Protein AF-A0A143YLC3-F1 (afdb_monomer_lite)

Radius of gyration: 23.32 Å; chains: 1; bounding box: 72×29×58 Å

Structure (mmCIF, N/CA/C/O backbone):
data_AF-A0A143YLC3-F1
#
_entry.id   AF-A0A143YLC3-F1
#
loop_
_atom_site.group_PDB
_atom_site.id
_atom_site.type_symbol
_atom_site.label_atom_id
_atom_site.label_alt_id
_atom_site.label_comp_id
_atom_site.label_asym_id
_atom_site.label_entity_id
_atom_site.label_seq_id
_atom_site.pdbx_PDB_ins_code
_atom_site.Cartn_x
_atom_site.Cartn_y
_atom_site.Cartn_z
_atom_site.occupancy
_atom_site.B_iso_or_equiv
_atom_site.auth_seq_id
_atom_site.auth_comp_id
_atom_site.auth_asym_id
_atom_site.auth_atom_id
_atom_site.pdbx_PDB_model_num
ATOM 1 N N . MET A 1 1 ? -49.597 -2.406 21.658 1.00 54.66 1 MET A N 1
ATOM 2 C CA . MET A 1 1 ? -48.312 -2.009 21.040 1.00 54.66 1 MET A CA 1
ATOM 3 C C . MET A 1 1 ? -48.567 -1.398 19.672 1.00 54.66 1 MET A C 1
ATOM 5 O O . MET A 1 1 ? -49.368 -1.941 18.920 1.00 54.66 1 MET A O 1
ATOM 9 N N . ASN A 1 2 ? -47.945 -0.256 19.371 1.00 58.03 2 ASN A N 1
ATOM 10 C CA . ASN A 1 2 ? -48.163 0.483 18.125 1.00 58.03 2 ASN A CA 1
ATOM 11 C C . ASN A 1 2 ? -47.332 -0.139 16.981 1.00 58.03 2 ASN A C 1
ATOM 13 O O . ASN A 1 2 ? -46.151 -0.421 17.187 1.00 58.03 2 ASN A O 1
ATOM 17 N N . ARG A 1 3 ? -47.916 -0.347 15.788 1.00 62.53 3 ARG A N 1
ATOM 18 C CA . ARG A 1 3 ? -47.261 -1.031 14.640 1.00 62.53 3 ARG A CA 1
ATOM 19 C C . ARG A 1 3 ? -45.940 -0.376 14.209 1.00 62.53 3 ARG A C 1
ATOM 21 O O . ARG A 1 3 ? -45.055 -1.059 13.708 1.00 62.53 3 ARG A O 1
ATOM 28 N N . THR A 1 4 ? -45.793 0.926 14.444 1.00 67.12 4 THR A N 1
ATOM 29 C CA . THR A 1 4 ? -44.573 1.693 14.157 1.00 67.12 4 THR A CA 1
ATOM 30 C C . THR A 1 4 ? -43.414 1.329 15.093 1.00 67.12 4 THR A C 1
ATOM 32 O O . THR A 1 4 ? -42.281 1.261 14.640 1.00 67.12 4 THR A O 1
ATOM 35 N N . SER A 1 5 ? -43.687 1.014 16.368 1.00 69.44 5 SER A N 1
ATOM 36 C CA . SER A 1 5 ? -42.657 0.643 17.359 1.00 69.44 5 SER A CA 1
ATOM 37 C C . SER A 1 5 ? -42.007 -0.695 17.015 1.00 69.44 5 SER A C 1
ATOM 39 O O . SER A 1 5 ? -40.788 -0.809 17.004 1.00 69.44 5 SER A O 1
ATOM 41 N N . ALA A 1 6 ? -42.826 -1.681 16.635 1.00 73.88 6 ALA A N 1
ATOM 42 C CA . ALA A 1 6 ? -42.351 -3.019 16.287 1.00 73.88 6 ALA A CA 1
ATOM 43 C C . ALA A 1 6 ? -41.505 -3.033 14.998 1.00 73.88 6 ALA A C 1
ATOM 45 O O . ALA A 1 6 ? -40.573 -3.821 14.877 1.00 73.88 6 ALA A O 1
ATOM 46 N N . LYS A 1 7 ? -41.803 -2.146 14.035 1.00 74.62 7 LYS A N 1
ATOM 47 C CA . LYS A 1 7 ? -41.036 -2.037 12.784 1.00 74.62 7 LYS A CA 1
ATOM 48 C C . LYS A 1 7 ? -39.660 -1.404 13.014 1.00 74.62 7 LYS A C 1
ATOM 50 O O . LYS A 1 7 ? -38.676 -1.884 12.464 1.00 74.62 7 LYS A O 1
ATOM 55 N N . THR A 1 8 ? -39.588 -0.373 13.856 1.00 73.81 8 THR A N 1
ATOM 56 C CA . THR A 1 8 ? -38.321 0.261 14.251 1.00 73.81 8 THR A CA 1
ATOM 57 C C . THR A 1 8 ? -37.459 -0.674 15.102 1.00 73.81 8 THR A C 1
ATOM 59 O O . THR A 1 8 ? -36.252 -0.737 14.902 1.00 73.81 8 THR A O 1
ATOM 62 N N . GLU A 1 9 ? -38.061 -1.442 16.012 1.00 72.94 9 GLU A N 1
ATOM 63 C CA . GLU A 1 9 ? -37.348 -2.448 16.812 1.00 72.94 9 GLU A CA 1
ATOM 64 C C . GLU A 1 9 ? -36.771 -3.579 15.951 1.00 72.94 9 GLU A C 1
ATOM 66 O O . GLU A 1 9 ? -35.614 -3.944 16.146 1.00 72.94 9 GLU A O 1
ATOM 71 N N . ASN A 1 10 ? -37.522 -4.084 14.963 1.00 74.19 10 ASN A N 1
ATOM 72 C CA . ASN A 1 10 ? -37.002 -5.079 14.020 1.00 74.19 10 ASN A CA 1
ATOM 73 C C . ASN A 1 10 ? -35.877 -4.520 13.145 1.00 74.19 10 ASN A C 1
ATOM 75 O O . ASN A 1 10 ? -34.860 -5.180 12.992 1.00 74.19 10 ASN A O 1
ATOM 79 N N . MET A 1 11 ? -36.016 -3.296 12.631 1.00 69.69 11 MET A N 1
ATOM 80 C CA . MET A 1 11 ? -34.976 -2.666 11.812 1.00 69.69 11 MET A CA 1
ATOM 81 C C . MET A 1 11 ? -33.692 -2.410 12.614 1.00 69.69 11 MET A C 1
ATOM 83 O O . MET A 1 11 ? -32.602 -2.682 12.133 1.00 69.69 11 MET A O 1
ATOM 87 N N . ASN A 1 12 ? -33.803 -1.954 13.866 1.00 64.88 12 ASN A N 1
ATOM 88 C CA . ASN A 1 12 ? -32.645 -1.793 14.750 1.00 64.88 12 ASN A CA 1
ATOM 89 C C . ASN A 1 12 ? -32.004 -3.136 15.121 1.00 64.88 12 ASN A C 1
ATOM 91 O O . ASN A 1 12 ? -30.799 -3.193 15.351 1.00 64.88 12 ASN A O 1
ATOM 95 N N . ARG A 1 13 ? -32.796 -4.211 15.193 1.00 63.53 13 ARG A N 1
ATOM 96 C CA . ARG A 1 13 ? -32.294 -5.568 15.417 1.00 63.53 13 ARG A CA 1
ATOM 97 C C . ARG A 1 13 ? -31.563 -6.108 14.187 1.00 63.53 13 ARG A C 1
ATOM 99 O O . ARG A 1 13 ? -30.462 -6.609 14.351 1.00 63.53 13 ARG A O 1
ATOM 106 N N . GLU A 1 14 ? -32.116 -5.928 12.989 1.00 63.12 14 GLU A N 1
ATOM 107 C CA . GLU A 1 14 ? -31.467 -6.282 11.717 1.00 63.12 14 GLU A CA 1
ATOM 108 C C . GLU A 1 14 ? -30.173 -5.482 11.503 1.00 63.12 14 GLU A C 1
ATOM 110 O O . GLU A 1 14 ? -29.144 -6.062 11.176 1.00 63.12 14 GLU A O 1
ATOM 115 N N . LEU A 1 15 ? -30.175 -4.173 11.786 1.00 60.25 15 LEU A N 1
ATOM 116 C CA . LEU A 1 15 ? -28.968 -3.336 11.740 1.00 60.25 15 LEU A CA 1
ATOM 117 C C . LEU A 1 15 ? -27.906 -3.811 12.741 1.00 60.25 15 LEU A C 1
ATOM 119 O O . LEU A 1 15 ? -26.730 -3.884 12.404 1.00 60.25 15 LEU A O 1
ATOM 123 N N . LYS A 1 16 ? -28.311 -4.183 13.961 1.00 59.06 16 LYS A N 1
ATOM 124 C CA . LYS A 1 16 ? -27.402 -4.714 14.986 1.00 59.06 16 LYS A CA 1
ATOM 125 C C . LYS A 1 16 ? -26.858 -6.105 14.639 1.00 59.06 16 LYS A C 1
ATOM 127 O O . LYS A 1 16 ? -25.769 -6.440 15.085 1.00 59.06 16 LYS A O 1
ATOM 132 N N . GLU A 1 17 ? -27.603 -6.895 13.868 1.00 61.47 17 GLU A N 1
ATOM 133 C CA . GLU A 1 17 ? -27.162 -8.186 13.323 1.00 61.47 17 GLU A CA 1
ATOM 134 C C . GLU A 1 17 ? -26.260 -8.018 12.078 1.00 61.47 17 GLU A C 1
ATOM 136 O O . GLU A 1 17 ? -25.514 -8.936 11.754 1.00 61.47 17 GLU A O 1
ATOM 141 N N . MET A 1 18 ? -26.260 -6.850 11.416 1.00 66.12 18 MET A N 1
ATOM 142 C CA . MET A 1 18 ? -25.375 -6.538 10.278 1.00 66.12 18 MET A CA 1
ATOM 143 C C . MET A 1 18 ? -24.030 -5.911 10.677 1.00 66.12 18 MET A C 1
ATOM 145 O O . MET A 1 18 ? -23.054 -6.040 9.940 1.00 66.12 18 MET A O 1
ATOM 149 N N . THR A 1 19 ? -23.947 -5.222 11.819 1.00 79.94 19 THR A N 1
ATOM 150 C CA . THR A 1 19 ? -22.709 -4.553 12.248 1.00 79.94 19 THR A CA 1
ATOM 151 C C . THR A 1 19 ? -21.845 -5.453 13.121 1.00 79.94 19 THR A C 1
ATOM 153 O O . THR A 1 19 ? -22.261 -5.842 14.212 1.00 79.94 19 THR A O 1
ATOM 156 N N . LEU A 1 20 ? -20.609 -5.703 12.688 1.00 93.12 20 LEU A N 1
ATOM 157 C CA . LEU A 1 20 ? -19.651 -6.498 13.453 1.00 93.12 20 LEU A CA 1
ATOM 158 C C . LEU A 1 20 ? -19.236 -5.796 14.755 1.00 93.12 20 LEU A C 1
ATOM 160 O O . LEU A 1 20 ? -18.965 -4.589 14.791 1.00 93.12 20 LEU A O 1
ATOM 164 N N . SER A 1 21 ? -19.144 -6.577 15.824 1.00 95.00 21 SER A N 1
ATOM 165 C CA . SER A 1 21 ? -18.672 -6.167 17.141 1.00 95.00 21 SER A CA 1
ATOM 166 C C . SER A 1 21 ? -17.162 -5.906 17.171 1.00 95.00 21 SER A C 1
ATOM 168 O O . SER A 1 21 ? -16.426 -6.184 16.222 1.00 95.00 21 SER A O 1
ATOM 170 N N . PHE A 1 22 ? -16.680 -5.375 18.299 1.00 96.75 22 PHE A N 1
ATOM 171 C CA . PHE A 1 22 ? -15.247 -5.208 18.541 1.00 96.75 22 PHE A CA 1
ATOM 172 C C . PHE A 1 22 ? -14.482 -6.530 18.397 1.00 96.75 22 PHE A C 1
ATOM 174 O O . PHE A 1 22 ? -13.488 -6.556 17.682 1.00 96.75 22 PHE A O 1
ATOM 181 N N . GLU A 1 23 ? -14.947 -7.611 19.034 1.00 97.56 23 GLU A N 1
ATOM 182 C CA . GLU A 1 23 ? -14.241 -8.900 19.018 1.00 97.56 23 GLU A CA 1
ATOM 183 C C . GLU A 1 23 ? -14.237 -9.534 17.625 1.00 97.56 23 GLU A C 1
ATOM 185 O O . GLU A 1 23 ? -13.226 -10.089 17.208 1.00 97.56 23 GLU A O 1
ATOM 190 N N . GLU A 1 24 ? -15.323 -9.389 16.862 1.00 97.69 24 GLU A N 1
ATOM 191 C CA . GLU A 1 24 ? -15.389 -9.894 15.486 1.00 97.69 24 GLU A CA 1
ATOM 192 C C . GLU A 1 24 ? -14.435 -9.134 14.560 1.00 97.69 24 GLU A C 1
ATOM 194 O O . GLU A 1 24 ? -13.675 -9.748 13.815 1.00 97.69 24 GLU A O 1
ATOM 199 N N . LYS A 1 25 ? -14.395 -7.796 14.641 1.00 98.19 25 LYS A N 1
ATOM 200 C CA . LYS A 1 25 ? -13.429 -7.007 13.856 1.00 98.19 25 LYS A CA 1
ATOM 201 C C . LYS A 1 25 ? -11.998 -7.265 14.298 1.00 98.19 25 LYS A C 1
ATOM 203 O O . LYS A 1 25 ? -11.114 -7.346 13.454 1.00 98.19 25 LYS A O 1
ATOM 208 N N . LYS A 1 26 ? -11.771 -7.425 15.604 1.00 98.44 26 LYS A N 1
ATOM 209 C CA . LYS A 1 26 ? -10.469 -7.805 16.147 1.00 98.44 26 LYS A CA 1
ATOM 210 C C . LYS A 1 26 ? -10.009 -9.140 15.562 1.00 98.44 26 LYS A C 1
ATOM 212 O O . LYS A 1 26 ? -8.883 -9.208 15.092 1.00 98.44 26 LYS A O 1
ATOM 217 N N . ALA A 1 27 ? -10.881 -10.149 15.528 1.00 98.50 27 ALA A N 1
ATOM 218 C CA . ALA A 1 27 ? -10.577 -11.445 14.929 1.00 98.50 27 ALA A CA 1
ATOM 219 C C . ALA A 1 27 ? -10.214 -11.312 13.441 1.00 98.50 27 ALA A C 1
ATOM 221 O O . ALA A 1 27 ? -9.176 -11.815 13.029 1.00 98.50 27 ALA A O 1
ATOM 222 N N . ILE A 1 28 ? -10.985 -10.539 12.663 1.00 98.62 28 ILE A N 1
ATOM 223 C CA . ILE A 1 28 ? -10.664 -10.271 11.249 1.00 98.62 28 ILE A CA 1
ATOM 224 C C . ILE A 1 28 ? -9.288 -9.614 11.101 1.00 98.62 28 ILE A C 1
ATOM 226 O O . ILE A 1 28 ? -8.555 -9.953 10.180 1.00 98.62 28 ILE A O 1
ATOM 230 N N . PHE A 1 29 ? -8.932 -8.658 11.962 1.00 98.62 29 PHE A N 1
ATOM 231 C CA . PHE A 1 29 ? -7.625 -7.998 11.899 1.00 98.62 29 PHE A CA 1
ATOM 232 C C . PHE A 1 29 ? -6.480 -8.912 12.339 1.00 98.62 29 PHE A C 1
ATOM 234 O O . PHE A 1 29 ? -5.396 -8.830 11.767 1.00 98.62 29 PHE A O 1
ATOM 241 N N . ASP A 1 30 ? -6.717 -9.772 13.328 1.00 98.50 30 ASP A N 1
ATOM 242 C CA . ASP A 1 30 ? -5.742 -10.742 13.828 1.00 98.50 30 ASP A CA 1
ATOM 243 C C . ASP A 1 30 ? -5.448 -11.860 12.805 1.00 98.50 30 ASP A C 1
ATOM 245 O O . ASP A 1 30 ? -4.362 -12.431 12.852 1.00 98.50 30 ASP A O 1
ATOM 249 N N . ASP A 1 31 ? -6.352 -12.131 11.852 1.00 98.44 31 ASP A N 1
ATOM 250 C CA . ASP A 1 31 ? -6.115 -13.075 10.743 1.00 98.44 31 ASP A CA 1
ATOM 251 C C . ASP A 1 31 ? -4.987 -12.628 9.791 1.00 98.44 31 ASP A C 1
ATOM 253 O O . ASP A 1 31 ? -4.460 -13.434 9.023 1.00 98.44 31 ASP A O 1
ATOM 257 N N . TYR A 1 32 ? -4.621 -11.342 9.797 1.00 98.38 32 TYR A N 1
ATOM 258 C CA . TYR A 1 32 ? -3.542 -10.811 8.966 1.00 98.38 32 TYR A CA 1
ATOM 259 C C . TYR A 1 32 ? -2.226 -10.864 9.741 1.00 98.38 32 TYR A C 1
ATOM 261 O O . TYR A 1 32 ? -1.857 -9.906 10.419 1.00 98.38 32 TYR A O 1
ATOM 269 N N . GLU A 1 33 ? -1.488 -11.967 9.604 1.00 98.00 33 GLU A N 1
ATOM 270 C CA . GLU A 1 33 ? -0.224 -12.210 10.323 1.00 98.00 33 GLU A CA 1
ATOM 271 C C . GLU A 1 33 ? 0.841 -11.119 10.095 1.00 98.00 33 GLU A C 1
ATOM 273 O O . GLU A 1 33 ? 1.699 -10.879 10.947 1.00 98.00 33 GLU A O 1
ATOM 278 N N . GLU A 1 34 ? 0.787 -10.417 8.959 1.00 97.75 34 GLU A N 1
ATOM 279 C CA . GLU A 1 34 ? 1.670 -9.284 8.655 1.00 97.75 34 GLU A CA 1
ATOM 280 C C . GLU A 1 34 ? 1.342 -7.992 9.424 1.00 97.75 34 GLU A C 1
ATOM 282 O O . GLU A 1 34 ? 2.112 -7.023 9.371 1.00 97.75 34 GLU A O 1
ATOM 287 N N . LEU A 1 35 ? 0.213 -7.953 10.137 1.00 98.69 35 LEU A N 1
ATOM 288 C CA . LEU A 1 35 ? -0.198 -6.833 10.969 1.00 98.69 35 LEU A CA 1
ATOM 289 C C . LEU A 1 35 ? 0.148 -7.077 12.438 1.00 98.69 35 LEU A C 1
ATOM 291 O O . LEU A 1 35 ? -0.138 -8.109 13.032 1.00 98.69 35 LEU A O 1
ATOM 295 N N . THR A 1 36 ? 0.729 -6.065 13.073 1.00 98.69 36 THR A N 1
ATOM 296 C CA . THR A 1 36 ? 1.032 -6.081 14.505 1.00 98.69 36 THR A CA 1
ATOM 297 C C . THR A 1 36 ? 0.001 -5.267 15.273 1.00 98.69 36 THR A C 1
ATOM 299 O O . THR A 1 36 ? -0.114 -4.057 15.057 1.00 98.69 36 THR A O 1
ATOM 302 N N . ALA A 1 37 ? -0.712 -5.908 16.200 1.00 98.50 37 ALA A N 1
ATOM 303 C CA . ALA A 1 37 ? -1.610 -5.233 17.128 1.00 98.50 37 ALA A CA 1
ATOM 304 C C . ALA A 1 37 ? -0.820 -4.402 18.157 1.00 98.50 37 ALA A C 1
ATOM 306 O O . ALA A 1 37 ? 0.058 -4.905 18.857 1.00 98.50 37 ALA A O 1
ATOM 307 N N . VAL A 1 38 ? -1.157 -3.120 18.272 1.00 98.56 38 VAL A N 1
ATOM 308 C CA . VAL A 1 38 ? -0.530 -2.152 19.176 1.00 98.56 38 VAL A CA 1
ATOM 309 C C . VAL A 1 38 ? -1.623 -1.493 20.021 1.00 98.56 38 VAL A C 1
ATOM 311 O O . VAL A 1 38 ? -2.377 -0.662 19.503 1.00 98.56 38 VAL A O 1
ATOM 314 N N . PRO A 1 39 ? -1.745 -1.839 21.316 1.00 98.19 39 PRO A N 1
ATOM 315 C CA . PRO A 1 39 ? -2.657 -1.157 22.225 1.00 98.19 39 PRO A CA 1
ATOM 316 C C . PRO A 1 39 ? -2.312 0.330 22.350 1.00 98.19 39 PRO A C 1
ATOM 318 O O . PRO A 1 39 ? -1.145 0.712 22.443 1.00 98.19 39 PRO A O 1
ATOM 321 N N . VAL A 1 40 ? -3.334 1.179 22.387 1.00 96.88 40 VAL A N 1
ATOM 322 C CA . VAL A 1 40 ? -3.207 2.631 22.567 1.00 96.88 40 VAL A CA 1
ATOM 323 C C . VAL A 1 40 ? -4.222 3.134 23.599 1.00 96.88 40 VAL A C 1
ATOM 325 O O . VAL A 1 40 ? -5.002 2.370 24.169 1.00 96.88 40 VAL A O 1
ATOM 328 N N . SER A 1 41 ? -4.219 4.441 23.869 1.00 95.94 41 SER A N 1
ATOM 329 C CA . SER A 1 41 ? -5.119 5.048 24.856 1.00 95.94 41 SER A CA 1
ATOM 330 C C . SER A 1 41 ? -6.602 4.754 24.587 1.00 95.94 41 SER A C 1
ATOM 332 O O . SER A 1 41 ? -7.029 4.624 23.436 1.00 95.94 41 SER A O 1
ATOM 334 N N . MET A 1 42 ? -7.401 4.748 25.660 1.00 93.75 42 MET A N 1
ATOM 335 C CA . MET A 1 42 ? -8.853 4.500 25.644 1.00 93.75 42 MET A CA 1
ATOM 336 C C . MET A 1 42 ? -9.250 3.074 25.229 1.00 93.75 42 MET A C 1
ATOM 338 O O . MET A 1 42 ? -10.248 2.896 24.538 1.00 93.75 42 MET A O 1
ATOM 342 N N . ASN A 1 43 ? -8.474 2.064 25.645 1.00 94.75 43 ASN A N 1
ATOM 343 C CA . ASN A 1 43 ? -8.718 0.645 25.339 1.00 94.75 43 ASN A CA 1
ATOM 344 C C . ASN A 1 43 ? -8.884 0.377 23.837 1.00 94.75 43 ASN A C 1
ATOM 346 O O . ASN A 1 43 ? -9.724 -0.416 23.420 1.00 94.75 43 ASN A O 1
ATOM 350 N N . ARG A 1 44 ? -8.102 1.088 23.024 1.00 98.25 44 ARG A N 1
ATOM 351 C CA . ARG A 1 44 ? -8.102 0.942 21.572 1.00 98.25 44 ARG A CA 1
ATOM 352 C C . ARG A 1 44 ? -6.902 0.141 21.109 1.00 98.25 44 ARG A C 1
ATOM 354 O O . ARG A 1 44 ? -5.888 0.079 21.801 1.00 98.25 44 ARG A O 1
ATOM 361 N N . ILE A 1 45 ? -6.999 -0.384 19.895 1.00 98.75 45 ILE A N 1
ATOM 362 C CA . ILE A 1 45 ? -5.915 -1.106 19.230 1.00 98.75 45 ILE A CA 1
ATOM 363 C C . ILE A 1 45 ? -5.675 -0.478 17.853 1.00 98.75 45 ILE A C 1
ATOM 365 O O . ILE A 1 45 ? -6.620 -0.180 17.121 1.00 98.75 45 ILE A O 1
ATOM 369 N N . ASN A 1 46 ? -4.411 -0.250 17.509 1.00 98.75 46 ASN A N 1
ATOM 370 C CA . ASN A 1 46 ? -3.981 -0.011 16.134 1.00 98.75 46 ASN A CA 1
ATOM 371 C C . ASN A 1 46 ? -3.379 -1.299 15.562 1.00 98.75 46 ASN A C 1
ATOM 373 O O . ASN A 1 46 ? -2.777 -2.065 16.305 1.00 98.75 46 ASN A O 1
ATOM 377 N N . TYR A 1 47 ? -3.463 -1.496 14.250 1.00 98.88 47 TYR A N 1
ATOM 378 C CA . TYR A 1 47 ? -2.771 -2.573 13.545 1.00 98.88 47 TYR A CA 1
ATOM 379 C C . TYR A 1 47 ? -1.756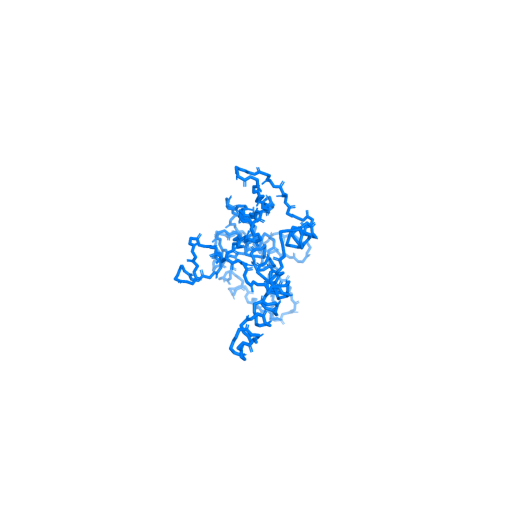 -1.980 12.578 1.00 98.88 47 TYR A C 1
ATOM 381 O O . TYR A 1 47 ? -2.095 -1.154 11.724 1.00 98.88 47 TYR A O 1
ATOM 389 N N . HIS A 1 48 ? -0.496 -2.356 12.766 1.00 98.88 48 HIS A N 1
ATOM 390 C CA . HIS A 1 48 ? 0.639 -1.803 12.043 1.00 98.88 48 HIS A CA 1
ATOM 391 C C . HIS A 1 48 ? 1.168 -2.814 11.025 1.00 98.88 48 HIS A C 1
ATOM 393 O O . HIS A 1 48 ? 1.530 -3.924 11.399 1.00 98.88 48 HIS A O 1
ATOM 399 N N . PHE A 1 49 ? 1.297 -2.406 9.766 1.00 98.75 49 PHE A N 1
ATOM 400 C CA . PHE A 1 49 ? 2.069 -3.120 8.756 1.00 98.75 49 PHE A CA 1
ATOM 401 C C . PHE A 1 49 ? 3.522 -2.638 8.809 1.00 98.75 49 PHE A C 1
ATOM 403 O O . PHE A 1 49 ? 3.886 -1.601 8.250 1.00 98.75 49 PHE A O 1
ATOM 410 N N . ASN A 1 50 ? 4.365 -3.366 9.541 1.00 98.12 50 ASN A N 1
ATOM 411 C CA . ASN A 1 50 ? 5.747 -2.946 9.796 1.00 98.12 50 ASN A CA 1
ATOM 412 C C . ASN A 1 50 ? 6.655 -3.034 8.563 1.00 98.12 50 ASN A C 1
ATOM 414 O O . ASN A 1 50 ? 7.665 -2.331 8.523 1.00 98.12 50 ASN A O 1
ATOM 418 N N . ALA A 1 51 ? 6.266 -3.839 7.571 1.00 97.19 51 ALA A N 1
ATOM 419 C CA . ALA A 1 51 ? 6.944 -3.988 6.286 1.00 97.19 51 ALA A CA 1
ATOM 420 C C . ALA A 1 51 ? 6.508 -2.943 5.237 1.00 97.19 51 ALA A C 1
ATOM 422 O O . ALA A 1 51 ? 6.733 -3.139 4.045 1.00 97.19 51 ALA A O 1
ATOM 423 N N . SER A 1 52 ? 5.869 -1.846 5.662 1.00 97.94 52 SER A N 1
ATOM 424 C CA . SER A 1 52 ? 5.555 -0.725 4.774 1.00 97.94 52 SER A CA 1
ATOM 425 C C . SER A 1 52 ? 6.815 -0.199 4.083 1.00 97.94 52 SER A C 1
ATOM 427 O O . SER A 1 52 ? 7.841 0.018 4.730 1.00 97.94 52 SER A O 1
ATOM 429 N N . ALA A 1 53 ? 6.716 0.032 2.776 1.00 96.88 53 ALA A N 1
ATOM 430 C CA . ALA A 1 53 ? 7.764 0.617 1.945 1.00 96.88 53 ALA A CA 1
ATOM 431 C C . ALA A 1 53 ? 7.822 2.155 2.060 1.00 96.88 53 ALA A C 1
ATOM 433 O O . ALA A 1 53 ? 8.660 2.805 1.437 1.00 96.88 53 ALA A O 1
ATOM 434 N N . VAL A 1 54 ? 6.938 2.742 2.871 1.00 95.44 54 VAL A N 1
ATOM 435 C CA . VAL A 1 54 ? 6.897 4.167 3.211 1.00 95.44 54 VAL A CA 1
ATOM 436 C C . VAL A 1 54 ? 6.888 4.355 4.731 1.00 95.44 54 VAL A C 1
ATOM 438 O O . VAL A 1 54 ? 6.691 3.413 5.497 1.00 95.44 54 VAL A O 1
ATOM 441 N N . GLU A 1 55 ? 7.081 5.593 5.197 1.00 96.38 55 GLU A N 1
ATOM 442 C CA . GLU A 1 55 ? 7.101 5.909 6.636 1.00 96.38 55 GLU A CA 1
ATOM 443 C C . GLU A 1 55 ? 5.799 5.500 7.351 1.00 96.38 55 GLU A C 1
ATOM 445 O O . GLU A 1 55 ? 5.810 5.069 8.507 1.00 96.38 55 GLU A O 1
ATOM 450 N N . HIS A 1 56 ? 4.664 5.609 6.657 1.00 97.69 56 HIS A N 1
ATOM 451 C CA . HIS A 1 56 ? 3.356 5.279 7.211 1.00 97.69 56 HIS A CA 1
ATOM 452 C C . HIS A 1 56 ? 3.192 3.769 7.408 1.00 97.69 56 HIS A C 1
ATOM 454 O O . HIS A 1 56 ? 3.285 3.006 6.453 1.00 97.69 56 HIS A O 1
ATOM 460 N N . LYS A 1 57 ? 2.868 3.338 8.633 1.00 98.38 57 LYS A N 1
ATOM 461 C CA . LYS A 1 57 ? 2.715 1.909 8.986 1.00 98.38 57 LYS A CA 1
ATOM 462 C C . LYS A 1 57 ? 1.326 1.520 9.481 1.00 98.38 57 LYS A C 1
ATOM 464 O O . LYS A 1 57 ? 1.037 0.339 9.608 1.00 98.38 57 LYS A O 1
ATOM 469 N N . ILE A 1 58 ? 0.463 2.477 9.814 1.00 98.62 58 ILE A N 1
ATOM 470 C CA . ILE A 1 58 ? -0.807 2.184 10.493 1.00 98.62 58 ILE A CA 1
ATOM 471 C C . ILE A 1 58 ? -1.868 1.815 9.451 1.00 98.62 58 ILE A C 1
ATOM 473 O O . ILE A 1 58 ? -2.351 2.690 8.734 1.00 98.62 58 ILE A O 1
ATOM 477 N N . VAL A 1 59 ? -2.238 0.534 9.383 1.00 98.75 59 VAL A N 1
ATOM 478 C CA . VAL A 1 59 ? -3.293 0.023 8.489 1.00 98.75 59 VAL A CA 1
ATOM 479 C C . VAL A 1 59 ? -4.661 0.179 9.131 1.00 98.75 59 VAL A C 1
ATOM 481 O O . VAL A 1 59 ? -5.568 0.720 8.507 1.00 98.75 59 VAL A O 1
ATOM 484 N N . VAL A 1 60 ? -4.801 -0.236 10.390 1.00 98.81 60 VAL A N 1
ATOM 485 C CA . VAL A 1 60 ? -6.023 -0.011 11.167 1.00 98.81 60 VAL A CA 1
ATOM 486 C C . VAL A 1 60 ? -5.701 0.921 12.311 1.00 98.81 60 VAL A C 1
ATOM 488 O O . VAL A 1 60 ? -4.768 0.701 13.082 1.00 98.81 60 VAL A O 1
ATOM 491 N N . ARG A 1 61 ? -6.497 1.969 12.444 1.00 98.00 61 ARG A N 1
ATOM 492 C CA . ARG A 1 61 ? -6.389 2.947 13.507 1.00 98.00 61 ARG A CA 1
ATOM 493 C C . ARG A 1 61 ? -7.613 2.853 14.403 1.00 98.00 61 ARG A C 1
ATOM 495 O O . ARG A 1 61 ? -8.744 2.873 13.927 1.00 98.00 61 ARG A O 1
ATO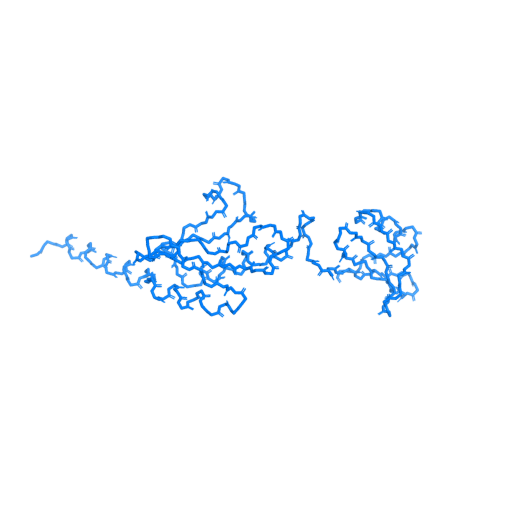M 502 N N . PHE A 1 62 ? -7.371 2.850 15.709 1.00 98.12 62 PHE A N 1
ATOM 503 C CA . PHE A 1 62 ? -8.397 3.034 16.727 1.00 98.12 62 PHE A CA 1
ATOM 504 C C . PHE A 1 62 ? -9.555 2.035 16.638 1.00 98.12 62 PHE A C 1
ATOM 506 O O . PHE A 1 62 ? -10.703 2.464 16.729 1.00 98.12 62 PHE A O 1
ATOM 513 N N . LEU A 1 63 ? -9.274 0.730 16.530 1.00 98.56 63 LEU A N 1
ATOM 514 C CA . LEU A 1 63 ? -10.298 -0.263 16.851 1.00 98.56 63 LEU A CA 1
ATOM 515 C C . LEU A 1 63 ? -10.744 -0.008 18.294 1.00 98.56 63 LEU A C 1
ATOM 517 O O . LEU A 1 63 ? -9.972 -0.190 19.236 1.00 98.56 63 LEU A O 1
ATOM 521 N N . HIS A 1 64 ? -11.955 0.515 18.440 1.00 97.88 64 HIS A N 1
ATOM 522 C CA . HIS A 1 64 ? -12.508 1.040 19.676 1.00 97.88 64 HIS A CA 1
ATOM 523 C C . HIS A 1 64 ? -13.555 0.078 20.235 1.00 97.88 64 HIS A C 1
ATOM 525 O O . HIS A 1 64 ? -14.266 -0.552 19.453 1.00 97.88 64 HIS A O 1
ATOM 531 N N . PRO A 1 65 ? -13.739 -0.001 21.568 1.00 96.50 65 PRO A N 1
ATOM 532 C CA . PRO A 1 65 ? -14.722 -0.900 22.184 1.00 96.50 65 PRO A CA 1
ATOM 533 C C . PRO A 1 65 ? -16.176 -0.747 21.700 1.00 96.50 65 PRO A C 1
ATOM 535 O O . PRO A 1 65 ? -17.000 -1.615 21.955 1.00 96.50 65 PRO A O 1
ATOM 538 N N . ASN A 1 66 ? -16.508 0.339 20.991 1.00 93.75 66 ASN A N 1
ATOM 539 C CA . ASN A 1 66 ? -17.819 0.527 20.350 1.00 93.75 66 ASN A CA 1
ATOM 540 C C . ASN A 1 66 ? -17.948 -0.196 18.994 1.00 93.75 66 ASN A C 1
ATOM 542 O O . ASN A 1 66 ? -18.964 -0.033 18.328 1.00 93.75 66 ASN A O 1
ATOM 546 N N . GLY A 1 67 ? -16.917 -0.924 18.564 1.00 93.75 67 GLY A N 1
ATOM 547 C CA . GLY A 1 67 ? -16.868 -1.624 17.287 1.00 93.75 67 GLY A CA 1
ATOM 548 C C . GLY A 1 67 ? -16.419 -0.765 16.105 1.00 93.75 67 GLY A C 1
ATOM 549 O O . GLY A 1 67 ? -16.282 -1.306 15.015 1.00 93.75 67 GLY A O 1
ATOM 550 N N . ASN A 1 68 ? -16.160 0.540 16.248 1.00 97.56 68 ASN A N 1
ATOM 551 C CA . ASN A 1 68 ? -15.582 1.298 15.135 1.00 97.56 68 ASN A CA 1
ATOM 552 C C . ASN A 1 68 ? -14.073 1.052 15.017 1.00 97.56 68 ASN A C 1
ATOM 554 O O . ASN A 1 68 ? -13.383 0.889 16.020 1.00 97.56 68 ASN A O 1
ATOM 558 N N . ALA A 1 69 ? -13.566 1.111 13.793 1.00 98.38 69 ALA A N 1
ATOM 559 C CA . ALA A 1 69 ? -12.156 1.233 13.470 1.00 98.38 69 ALA A CA 1
ATOM 560 C C . ALA A 1 69 ? -12.015 2.104 12.214 1.00 98.38 69 ALA A C 1
ATOM 562 O O . ALA A 1 69 ? -12.982 2.336 11.489 1.00 98.38 69 ALA A O 1
ATOM 563 N N . PHE A 1 70 ? -10.807 2.581 11.945 1.00 98.62 70 PHE A N 1
ATOM 564 C CA . PHE A 1 70 ? -10.503 3.374 10.762 1.00 98.62 70 PHE A CA 1
ATOM 565 C C . PHE A 1 70 ? -9.450 2.647 9.938 1.00 98.62 70 PHE A C 1
ATOM 567 O O . PHE A 1 70 ? -8.333 2.456 10.417 1.00 98.62 70 PHE A O 1
ATOM 574 N N . ILE A 1 71 ? -9.786 2.240 8.717 1.00 98.81 71 ILE A N 1
ATOM 575 C CA . ILE A 1 71 ? -8.854 1.532 7.833 1.00 98.81 71 ILE A CA 1
ATOM 576 C C . ILE A 1 71 ? -8.212 2.530 6.879 1.00 98.81 71 ILE A C 1
ATOM 578 O O . ILE A 1 71 ? -8.881 3.416 6.345 1.00 98.81 71 ILE A O 1
ATOM 582 N N . TYR A 1 72 ? -6.898 2.422 6.721 1.00 98.75 72 TYR A N 1
ATOM 583 C CA . TYR A 1 72 ? -6.117 3.301 5.872 1.00 98.75 72 TYR A CA 1
ATOM 584 C C . TYR A 1 72 ? -6.544 3.164 4.408 1.00 98.75 72 TYR A C 1
ATOM 586 O O . TYR A 1 72 ? -6.626 2.074 3.853 1.00 98.75 72 TYR A O 1
ATOM 594 N N . ALA A 1 73 ? -6.799 4.301 3.782 1.00 98.00 73 ALA A N 1
ATOM 595 C CA . ALA A 1 73 ? -7.290 4.434 2.422 1.00 98.00 73 ALA A CA 1
ATOM 596 C C . ALA A 1 73 ? -6.511 5.518 1.661 1.00 98.00 73 ALA A C 1
ATOM 598 O O . ALA A 1 73 ? -7.062 6.219 0.821 1.00 98.00 73 ALA A O 1
ATOM 599 N N . GLY A 1 74 ? -5.212 5.672 1.944 1.00 95.12 74 GLY A N 1
ATOM 600 C CA . GLY A 1 74 ? -4.358 6.668 1.280 1.00 95.12 74 GLY A CA 1
ATOM 601 C C . GLY A 1 74 ? -4.175 6.471 -0.231 1.00 95.12 74 GLY A C 1
ATOM 602 O O . GLY A 1 74 ? -3.602 7.336 -0.885 1.00 95.12 74 GLY A O 1
ATOM 603 N N . TYR A 1 75 ? -4.672 5.359 -0.779 1.00 95.06 75 TYR A N 1
ATOM 604 C CA . TYR A 1 75 ? -4.771 5.103 -2.217 1.00 95.06 75 TYR A CA 1
ATOM 605 C C . TYR A 1 75 ? -5.980 5.784 -2.882 1.00 95.06 75 TYR A C 1
ATOM 607 O O . TYR A 1 75 ? -6.100 5.727 -4.105 1.00 95.06 75 TYR A O 1
ATOM 615 N N . LEU A 1 76 ? -6.881 6.389 -2.104 1.00 96.06 76 LEU A N 1
ATOM 616 C CA . LEU A 1 76 ? -8.037 7.136 -2.599 1.00 96.06 76 LEU A CA 1
ATOM 617 C C . LEU A 1 76 ? -7.777 8.651 -2.593 1.00 96.06 76 LEU A C 1
ATOM 619 O O . LEU A 1 76 ? -6.905 9.130 -1.856 1.00 96.06 76 LEU A O 1
ATOM 623 N N . PRO A 1 77 ? -8.553 9.427 -3.373 1.00 95.00 77 PRO A N 1
ATOM 624 C CA . PRO A 1 77 ? -8.563 10.883 -3.284 1.00 95.00 77 PRO A CA 1
ATOM 625 C C . PRO A 1 77 ? -8.815 11.383 -1.855 1.00 95.00 77 PRO A C 1
ATOM 627 O O . PRO A 1 77 ? -9.518 10.760 -1.053 1.00 95.00 77 PRO A O 1
ATOM 630 N N . LYS A 1 78 ? -8.245 12.545 -1.518 1.00 93.50 78 LYS A N 1
ATOM 631 C CA . LYS A 1 78 ? -8.344 13.110 -0.161 1.00 93.50 78 LYS A CA 1
ATOM 632 C C . LYS A 1 78 ? -9.780 13.470 0.212 1.00 93.50 78 LYS A C 1
ATOM 634 O O . LYS A 1 78 ? -10.108 13.476 1.389 1.00 93.50 78 LYS A O 1
ATOM 639 N N . GLU A 1 79 ? -10.614 13.758 -0.776 1.00 95.19 79 GLU A N 1
ATOM 640 C CA . GLU A 1 79 ? -12.017 14.135 -0.632 1.00 95.19 79 GLU A CA 1
ATOM 641 C C . GLU A 1 79 ? -12.904 12.936 -0.260 1.00 95.19 79 GLU A C 1
ATOM 643 O O . GLU A 1 79 ? -13.977 13.122 0.308 1.00 95.19 79 GLU A O 1
ATOM 648 N N . GLU A 1 80 ? -12.445 11.711 -0.538 1.00 92.44 80 GLU A N 1
ATOM 649 C CA . GLU A 1 80 ? -13.153 10.458 -0.238 1.00 92.44 80 GLU A CA 1
ATOM 650 C C . GLU A 1 80 ? -12.779 9.874 1.132 1.00 92.44 80 GLU A C 1
ATOM 652 O O . GLU A 1 80 ? -13.324 8.854 1.552 1.00 92.44 80 GLU A O 1
ATOM 657 N N . THR A 1 81 ? -11.836 10.498 1.845 1.00 96.31 81 THR A N 1
ATOM 658 C CA . THR A 1 81 ? -11.291 9.953 3.092 1.00 96.31 81 THR A CA 1
ATOM 659 C C . THR A 1 81 ? -11.212 10.999 4.191 1.00 96.31 81 THR A C 1
ATOM 661 O O . THR A 1 81 ? -10.975 12.182 3.958 1.00 96.31 81 THR A O 1
ATOM 664 N N . GLU A 1 82 ? -11.312 10.557 5.442 1.00 94.69 82 GLU A N 1
ATOM 665 C CA . GLU A 1 82 ? -10.984 11.411 6.576 1.00 94.69 82 GLU A CA 1
ATOM 666 C C . GLU A 1 82 ? -9.508 11.219 6.932 1.00 94.69 82 GLU A C 1
ATOM 668 O O . GLU A 1 82 ? -9.118 10.256 7.594 1.00 94.69 82 GLU A O 1
ATOM 673 N N . LYS A 1 83 ? -8.657 12.144 6.469 1.00 94.62 83 LYS A N 1
ATOM 674 C CA . LYS A 1 83 ? -7.195 12.103 6.687 1.00 94.62 83 LYS A CA 1
ATOM 675 C C . LYS A 1 83 ? -6.559 10.797 6.187 1.00 94.62 83 LYS A C 1
ATOM 677 O O . LYS A 1 83 ? -5.640 10.280 6.822 1.00 94.62 83 LYS A O 1
ATOM 682 N N . GLY A 1 84 ? -7.047 10.271 5.063 1.00 96.88 84 GLY A N 1
ATOM 683 C CA . GLY A 1 84 ? -6.565 9.016 4.490 1.00 96.88 84 GLY A CA 1
ATOM 684 C C . GLY A 1 84 ? -7.115 7.769 5.176 1.00 96.88 84 GLY A C 1
ATOM 685 O O . GLY A 1 84 ? -6.493 6.721 5.059 1.00 96.88 84 GLY A O 1
ATOM 686 N N . TYR A 1 85 ? -8.230 7.856 5.905 1.00 98.44 85 TYR A N 1
ATOM 687 C CA . TYR A 1 85 ? -8.888 6.701 6.514 1.00 98.44 85 TYR A CA 1
ATOM 688 C C . TYR A 1 85 ? -10.391 6.662 6.224 1.00 98.44 85 TYR A C 1
ATOM 690 O O . TYR A 1 85 ? -11.027 7.700 6.036 1.00 98.44 85 TYR A O 1
ATOM 698 N N . ILE A 1 86 ? -10.952 5.453 6.258 1.00 98.06 86 ILE A N 1
ATOM 699 C CA . ILE A 1 86 ? -12.388 5.173 6.164 1.00 98.06 86 ILE A CA 1
ATOM 700 C C . ILE A 1 86 ? -12.856 4.519 7.466 1.00 98.06 86 ILE A C 1
ATOM 702 O O . ILE A 1 86 ? -12.234 3.574 7.953 1.00 98.06 86 ILE A O 1
ATOM 706 N N . SER A 1 87 ? -13.951 5.029 8.031 1.00 97.81 87 SER A N 1
ATOM 707 C CA . SER A 1 87 ? -14.637 4.421 9.177 1.00 97.81 87 SER A CA 1
ATOM 708 C C . SER A 1 87 ? -15.317 3.122 8.753 1.00 97.81 87 SER A C 1
ATOM 710 O O . SER A 1 87 ? -16.072 3.123 7.785 1.00 97.81 87 SER A O 1
ATOM 712 N N . VAL A 1 88 ? -15.112 2.044 9.510 1.00 97.19 88 VAL A N 1
ATOM 713 C CA . VAL A 1 88 ? -15.740 0.737 9.248 1.00 97.19 88 VAL A CA 1
ATOM 714 C C . VAL A 1 88 ? -16.817 0.368 10.261 1.00 97.19 88 VAL A C 1
ATOM 716 O O . VAL A 1 88 ? -17.111 -0.809 10.438 1.00 97.19 88 VAL A O 1
ATOM 719 N N . LEU A 1 89 ? -17.398 1.344 10.970 1.00 95.75 89 LEU A N 1
ATOM 720 C CA . LEU A 1 89 ? -18.446 1.117 11.977 1.00 95.75 89 LEU A CA 1
ATOM 721 C C . LEU A 1 89 ? -19.569 0.211 11.450 1.00 95.75 89 LEU A C 1
ATOM 723 O O . LEU A 1 89 ? -19.888 -0.784 12.098 1.00 95.75 89 LEU A O 1
ATOM 727 N N . GLU A 1 90 ? -20.088 0.532 10.266 1.00 94.31 90 GLU A N 1
ATOM 728 C CA . GLU A 1 90 ? -21.232 -0.135 9.629 1.00 94.31 90 GLU A CA 1
ATOM 729 C C . GLU A 1 90 ? -20.822 -1.109 8.509 1.00 94.31 90 GLU A C 1
ATOM 731 O O . GLU A 1 90 ? -21.658 -1.537 7.720 1.00 94.31 90 GLU A O 1
ATOM 736 N N . SER A 1 91 ? -19.534 -1.445 8.403 1.00 94.19 91 SER A N 1
ATOM 737 C CA . SER A 1 91 ? -19.033 -2.352 7.368 1.00 94.19 91 SER A CA 1
ATOM 738 C C . SER A 1 91 ? -19.173 -3.818 7.773 1.00 94.19 91 SER A C 1
ATOM 740 O O . SER A 1 91 ? -18.925 -4.180 8.927 1.00 94.19 91 SER A O 1
ATOM 742 N N . ASP A 1 92 ? -19.498 -4.654 6.789 1.00 94.38 92 ASP A N 1
ATOM 743 C CA . ASP A 1 92 ? -19.434 -6.109 6.898 1.00 94.38 92 ASP A CA 1
ATOM 744 C C . ASP A 1 92 ? -17.989 -6.637 6.784 1.00 94.38 92 ASP A C 1
ATOM 746 O O . ASP A 1 92 ? -17.039 -5.898 6.501 1.00 94.38 92 ASP A O 1
ATOM 750 N N . GLU A 1 93 ? -17.814 -7.939 7.017 1.00 95.88 93 GLU A N 1
ATOM 751 C CA . GLU A 1 93 ? -16.502 -8.594 6.973 1.00 95.88 93 GLU A CA 1
ATOM 752 C C . GLU A 1 93 ? -15.836 -8.470 5.598 1.00 95.88 93 GLU A C 1
ATOM 754 O O . GLU A 1 93 ? -14.647 -8.159 5.515 1.00 95.88 93 GLU A O 1
ATOM 759 N N . GLY A 1 94 ? -16.594 -8.680 4.517 1.00 96.19 94 GLY A N 1
ATOM 760 C CA . GLY A 1 94 ? -16.068 -8.628 3.152 1.00 96.19 94 GLY A CA 1
ATOM 761 C C . GLY A 1 94 ? -15.504 -7.251 2.806 1.00 96.19 94 GLY A C 1
ATOM 762 O O . GLY A 1 94 ? -14.393 -7.143 2.285 1.00 96.19 94 GLY A O 1
ATOM 763 N N . THR A 1 95 ? -16.225 -6.191 3.171 1.00 97.31 95 THR A N 1
ATOM 764 C CA . THR A 1 95 ? -15.786 -4.803 2.997 1.00 97.31 95 THR A CA 1
ATOM 765 C C . THR A 1 95 ? -14.540 -4.514 3.824 1.00 97.31 95 THR A C 1
ATOM 767 O O . THR A 1 95 ? -13.596 -3.904 3.323 1.00 97.31 95 THR A O 1
ATOM 770 N N . ILE A 1 96 ? -14.498 -4.971 5.079 1.00 98.25 96 ILE A N 1
ATOM 771 C CA . ILE A 1 96 ? -13.327 -4.797 5.943 1.00 98.25 96 ILE A CA 1
ATOM 772 C C . ILE A 1 96 ? -12.097 -5.467 5.329 1.00 98.25 96 ILE A C 1
ATOM 774 O O . ILE A 1 96 ? -11.062 -4.815 5.193 1.00 98.25 96 ILE A O 1
ATOM 778 N N . ARG A 1 97 ? -12.205 -6.734 4.914 1.00 98.56 97 ARG A N 1
ATOM 779 C CA . ARG A 1 97 ? -11.092 -7.471 4.299 1.00 98.56 97 ARG A CA 1
ATOM 780 C C . ARG A 1 97 ? -10.622 -6.807 3.008 1.00 98.56 97 ARG A C 1
ATOM 782 O O . ARG A 1 97 ? -9.429 -6.568 2.851 1.00 98.56 97 ARG A O 1
ATOM 789 N N . PHE A 1 98 ? -11.551 -6.385 2.151 1.00 98.31 98 PHE A N 1
ATOM 790 C CA . PHE A 1 98 ? -11.224 -5.628 0.944 1.00 98.31 98 PHE A CA 1
ATOM 791 C C . PHE A 1 98 ? -10.413 -4.359 1.251 1.00 98.31 98 PHE A C 1
ATOM 793 O O . PHE A 1 98 ? -9.389 -4.100 0.614 1.00 98.31 98 PHE A O 1
ATOM 800 N N . LEU A 1 99 ? -10.833 -3.569 2.243 1.00 98.56 99 LEU A N 1
ATOM 801 C CA . LEU A 1 99 ? -10.119 -2.351 2.628 1.00 98.56 99 LEU A CA 1
ATOM 802 C C . LEU A 1 99 ? -8.720 -2.656 3.186 1.00 98.56 99 LEU A C 1
ATOM 804 O O . LEU A 1 99 ? -7.778 -1.936 2.852 1.00 98.56 99 LEU A O 1
ATOM 808 N N . LEU A 1 100 ? -8.567 -3.718 3.987 1.00 98.69 100 LEU A N 1
ATOM 809 C CA . LEU A 1 100 ? -7.270 -4.164 4.517 1.00 98.69 100 LEU A CA 1
ATOM 810 C C . LEU A 1 100 ? -6.313 -4.563 3.394 1.00 98.69 100 LEU A C 1
ATOM 812 O O . LEU A 1 100 ? -5.184 -4.075 3.350 1.00 98.69 100 LEU A O 1
ATOM 816 N N . GLU A 1 101 ? -6.770 -5.389 2.454 1.00 98.56 101 GLU A N 1
ATOM 817 C CA . GLU A 1 101 ? -5.971 -5.829 1.309 1.00 98.56 101 GLU A CA 1
ATOM 818 C C . GLU A 1 101 ? -5.495 -4.642 0.470 1.00 98.56 101 GLU A C 1
ATOM 820 O O . GLU A 1 101 ? -4.317 -4.559 0.114 1.00 98.56 101 GLU A O 1
ATOM 825 N N . LYS A 1 102 ? -6.381 -3.678 0.190 1.00 98.62 102 LYS A N 1
ATOM 826 C CA . LYS A 1 102 ? -6.016 -2.460 -0.546 1.00 98.62 102 LYS A CA 1
ATOM 827 C C . LYS A 1 102 ? -5.020 -1.599 0.224 1.00 98.62 102 LYS A C 1
ATOM 829 O O . LYS A 1 102 ? -4.062 -1.112 -0.377 1.00 98.62 102 LYS A O 1
ATOM 834 N N . ALA A 1 103 ? -5.211 -1.436 1.532 1.00 98.56 103 ALA A N 1
ATOM 835 C CA . ALA A 1 103 ? -4.302 -0.683 2.386 1.00 98.56 103 ALA A CA 1
ATOM 836 C C . ALA A 1 103 ? -2.898 -1.303 2.394 1.00 98.56 103 ALA A C 1
ATOM 838 O O . ALA A 1 103 ? -1.916 -0.611 2.128 1.00 98.56 103 ALA A O 1
ATOM 839 N N . ILE A 1 104 ? -2.804 -2.611 2.641 1.00 98.56 104 ILE A N 1
ATOM 840 C CA . ILE A 1 104 ? -1.539 -3.352 2.685 1.00 98.56 104 ILE A CA 1
ATOM 841 C C . ILE A 1 104 ? -0.857 -3.330 1.314 1.00 98.56 104 ILE A C 1
ATOM 843 O O . ILE A 1 104 ? 0.331 -3.025 1.224 1.00 98.56 104 ILE A O 1
ATOM 847 N N . ALA A 1 105 ? -1.594 -3.600 0.232 1.00 98.06 105 ALA A N 1
ATOM 848 C CA . ALA A 1 105 ? -1.048 -3.567 -1.124 1.00 98.06 105 ALA A CA 1
ATOM 849 C C . ALA A 1 105 ? -0.510 -2.180 -1.500 1.00 98.06 105 ALA A C 1
ATOM 851 O O . ALA A 1 105 ? 0.510 -2.077 -2.179 1.00 98.06 105 ALA A O 1
ATOM 852 N N . PHE A 1 106 ? -1.174 -1.113 -1.054 1.00 97.94 106 PHE A N 1
ATOM 853 C CA . PHE A 1 106 ? -0.692 0.246 -1.265 1.00 97.94 106 PHE A CA 1
ATOM 854 C C . PHE A 1 106 ? 0.565 0.545 -0.442 1.00 97.94 106 PHE A C 1
ATOM 856 O O . PHE A 1 106 ? 1.514 1.094 -0.985 1.00 97.94 106 PHE A O 1
ATOM 863 N N . LEU A 1 107 ? 0.620 0.126 0.825 1.00 98.00 107 LEU A N 1
ATOM 864 C CA . LEU A 1 107 ? 1.795 0.328 1.681 1.00 98.00 107 LEU A CA 1
ATOM 865 C C . LEU A 1 107 ? 3.012 -0.517 1.278 1.00 98.00 107 LEU A C 1
ATOM 867 O O . LEU A 1 107 ? 4.128 -0.187 1.662 1.00 98.00 107 LEU A O 1
ATOM 871 N N . LYS A 1 108 ? 2.834 -1.582 0.489 1.00 97.69 108 LYS A N 1
ATOM 872 C CA . LYS A 1 108 ? 3.946 -2.318 -0.143 1.00 97.69 108 LYS A CA 1
ATOM 873 C C . LYS A 1 108 ? 4.626 -1.520 -1.265 1.00 97.69 108 LYS A C 1
ATOM 875 O O . LYS A 1 108 ? 5.713 -1.899 -1.689 1.00 97.69 108 LYS A O 1
ATOM 880 N N . LYS A 1 109 ? 4.005 -0.441 -1.756 1.00 97.31 109 LYS A N 1
ATOM 881 C CA . LYS A 1 109 ? 4.584 0.431 -2.783 1.00 97.31 109 LYS A CA 1
ATOM 882 C C . LYS A 1 109 ? 5.442 1.518 -2.146 1.00 97.31 109 LYS A C 1
ATOM 884 O O . LYS A 1 109 ? 5.049 2.120 -1.149 1.00 97.31 109 LYS A O 1
ATOM 889 N N . THR A 1 110 ? 6.590 1.790 -2.751 1.00 95.06 110 THR A N 1
ATOM 890 C CA . THR A 1 110 ? 7.449 2.928 -2.416 1.00 95.06 110 THR A CA 1
ATOM 891 C C . THR A 1 110 ? 6.785 4.248 -2.818 1.00 95.06 110 THR A C 1
ATOM 893 O O . THR A 1 110 ? 5.719 4.274 -3.442 1.00 95.06 110 THR A O 1
ATOM 896 N N . ALA A 1 111 ? 7.442 5.369 -2.508 1.00 91.69 111 ALA A N 1
ATOM 897 C CA . ALA A 1 111 ? 7.002 6.695 -2.943 1.00 91.69 111 ALA A CA 1
ATOM 898 C C . ALA A 1 111 ? 6.882 6.827 -4.477 1.00 91.69 111 ALA A C 1
ATOM 900 O O . ALA A 1 111 ? 6.070 7.619 -4.952 1.00 91.69 111 ALA A O 1
ATOM 901 N N . ASP A 1 112 ? 7.624 6.015 -5.237 1.00 91.31 112 ASP A N 1
ATOM 902 C CA . ASP A 1 112 ? 7.578 5.998 -6.703 1.00 91.31 112 ASP A CA 1
ATOM 903 C C . ASP A 1 112 ? 6.402 5.169 -7.254 1.00 91.31 112 ASP A C 1
ATOM 905 O O . ASP A 1 112 ? 6.181 5.120 -8.463 1.00 91.31 112 ASP A O 1
ATOM 909 N N . GLY A 1 113 ? 5.628 4.513 -6.381 1.00 94.31 113 GLY A N 1
ATOM 910 C CA . GLY A 1 113 ? 4.428 3.758 -6.744 1.00 94.31 113 GLY A CA 1
ATOM 911 C C . GLY A 1 113 ? 4.671 2.297 -7.138 1.00 94.31 113 GLY A C 1
ATOM 912 O O . GLY A 1 113 ? 3.725 1.626 -7.564 1.00 94.31 113 GLY A O 1
ATOM 913 N N . TYR A 1 114 ? 5.891 1.789 -6.956 1.00 95.44 114 TYR A N 1
ATOM 914 C CA . TYR A 1 114 ? 6.286 0.417 -7.282 1.00 95.44 114 TYR A CA 1
ATOM 915 C C . TYR A 1 114 ? 6.601 -0.387 -6.024 1.00 95.44 114 TYR A C 1
ATOM 917 O O . TYR A 1 114 ? 7.024 0.159 -5.010 1.00 95.44 114 TYR A O 1
ATOM 925 N N .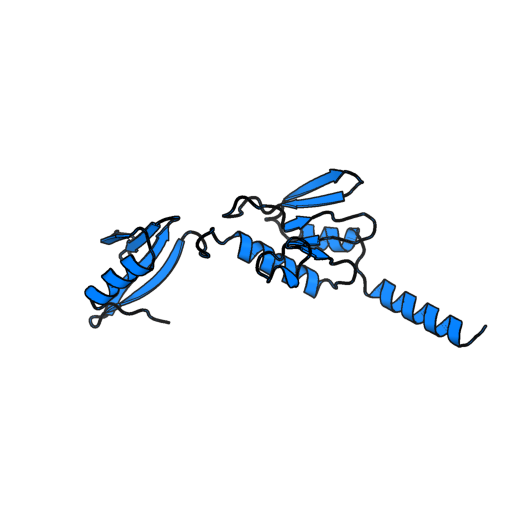 VAL A 1 115 ? 6.377 -1.696 -6.088 1.00 96.06 115 VAL A N 1
ATOM 926 C CA . VAL A 1 115 ? 6.858 -2.622 -5.056 1.00 96.06 115 VAL A CA 1
ATOM 927 C C . VAL A 1 115 ? 8.338 -2.889 -5.313 1.00 96.06 115 VAL A C 1
ATOM 929 O O . VAL A 1 115 ? 8.740 -2.991 -6.471 1.00 96.06 115 VAL A O 1
ATOM 932 N N . GLU A 1 116 ? 9.131 -3.007 -4.250 1.00 94.44 116 GLU A N 1
ATOM 933 C CA . GLU A 1 116 ? 10.537 -3.416 -4.341 1.00 94.44 116 GLU A CA 1
ATOM 934 C C . GLU A 1 116 ? 10.691 -4.686 -5.192 1.00 94.44 116 GLU A C 1
ATOM 936 O O . GLU A 1 116 ? 9.949 -5.655 -5.004 1.00 94.44 116 GLU A O 1
ATOM 941 N N . GLY A 1 117 ? 11.622 -4.680 -6.147 1.00 94.56 117 GLY A N 1
ATOM 942 C CA . GLY A 1 117 ? 11.821 -5.796 -7.073 1.00 94.56 117 GLY A CA 1
ATOM 943 C C . GLY A 1 117 ? 10.737 -5.955 -8.147 1.00 94.56 117 GLY A C 1
ATOM 944 O O . GLY A 1 117 ? 10.732 -6.970 -8.849 1.00 94.56 117 GLY A O 1
ATOM 945 N N . HIS A 1 118 ? 9.817 -4.989 -8.310 1.00 96.38 118 HIS A N 1
ATOM 946 C CA . HIS A 1 118 ? 8.893 -4.954 -9.454 1.00 96.38 118 HIS A CA 1
ATOM 947 C C . HIS A 1 118 ? 9.685 -5.109 -10.749 1.00 96.38 118 HIS A C 1
ATOM 949 O O . HIS A 1 118 ? 10.661 -4.395 -10.958 1.00 96.38 118 HIS A O 1
ATOM 955 N N . SER A 1 119 ? 9.264 -6.021 -11.623 1.00 96.25 119 SER A N 1
ATOM 956 C CA . SER A 1 119 ? 9.980 -6.288 -12.866 1.00 96.25 119 SER A CA 1
ATOM 957 C C . SER A 1 119 ? 9.063 -6.342 -14.079 1.00 96.25 119 SER A C 1
ATOM 959 O O . SER A 1 119 ? 7.896 -6.731 -14.005 1.00 96.25 119 SER A O 1
ATOM 961 N N . GLU A 1 120 ? 9.605 -5.928 -15.217 1.00 96.69 120 GLU A N 1
ATOM 962 C CA . GLU A 1 120 ? 8.959 -5.972 -16.521 1.00 96.69 120 GLU A CA 1
ATOM 963 C C . GLU 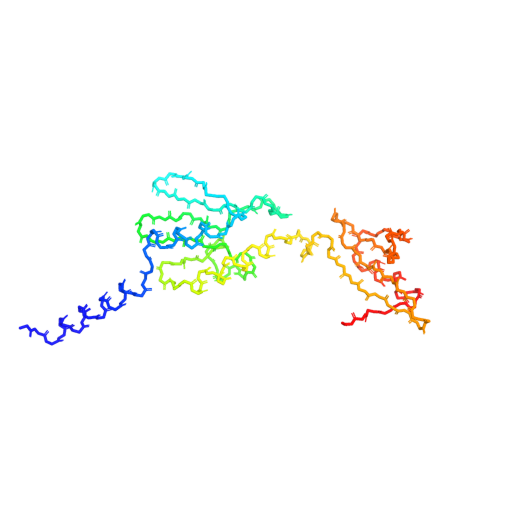A 1 120 ? 9.843 -6.759 -17.485 1.00 96.69 120 GLU A C 1
ATOM 965 O O . GLU A 1 120 ? 11.057 -6.555 -17.527 1.00 96.69 120 GLU A O 1
ATOM 970 N N . LYS A 1 121 ? 9.233 -7.641 -18.279 1.00 97.62 121 LYS A N 1
ATOM 971 C CA . LYS A 1 121 ? 9.932 -8.402 -19.313 1.00 97.62 121 LYS A CA 1
ATOM 972 C C . LYS A 1 121 ? 9.934 -7.631 -20.631 1.00 97.62 121 LYS A C 1
ATOM 974 O O . LYS A 1 121 ? 8.886 -7.171 -21.095 1.00 97.62 121 LYS A O 1
ATOM 979 N N . TRP A 1 122 ? 11.111 -7.540 -21.231 1.00 98.19 122 TRP A N 1
ATOM 980 C CA . TRP A 1 122 ? 11.365 -6.876 -22.500 1.00 98.19 122 TRP A CA 1
ATOM 981 C C . TRP A 1 122 ? 12.018 -7.857 -23.468 1.00 98.19 122 TRP A C 1
ATOM 983 O O . TRP A 1 122 ? 12.885 -8.630 -23.061 1.00 98.19 122 TRP A O 1
ATOM 993 N N . VAL A 1 123 ? 11.569 -7.857 -24.723 1.00 97.88 123 VAL A N 1
ATOM 994 C CA . VAL A 1 123 ? 12.000 -8.817 -25.750 1.00 97.88 123 VAL A CA 1
ATOM 995 C C . VAL A 1 123 ? 12.354 -8.085 -27.043 1.00 97.88 123 VAL A C 1
ATOM 997 O O . VAL A 1 123 ? 11.651 -7.144 -27.427 1.00 97.88 123 VAL A O 1
ATOM 1000 N N . ASP A 1 124 ? 13.440 -8.499 -27.690 1.00 97.12 124 ASP A N 1
ATOM 1001 C CA . ASP A 1 124 ? 13.882 -7.981 -28.989 1.00 97.12 124 ASP A CA 1
ATOM 1002 C C . ASP A 1 124 ? 13.349 -8.831 -30.169 1.00 97.12 124 ASP A C 1
ATOM 1004 O O . ASP A 1 124 ? 12.569 -9.772 -30.001 1.00 97.12 124 ASP A O 1
ATOM 1008 N N . ALA A 1 125 ? 13.768 -8.508 -31.397 1.00 96.00 125 ALA A N 1
ATOM 1009 C CA . ALA A 1 125 ? 13.380 -9.264 -32.592 1.00 96.00 125 ALA A CA 1
ATOM 1010 C C . ALA A 1 125 ? 14.010 -10.671 -32.678 1.00 96.00 125 ALA A C 1
ATOM 1012 O O . ALA A 1 125 ? 13.489 -11.528 -33.399 1.00 96.00 125 ALA A O 1
ATOM 1013 N N . SER A 1 126 ? 15.116 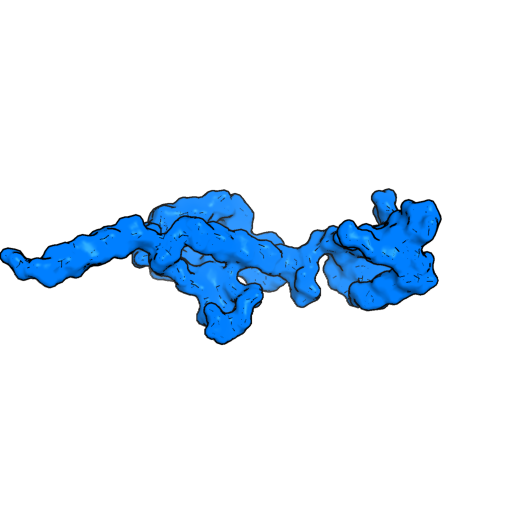-10.907 -31.972 1.00 95.69 126 SER A N 1
ATOM 1014 C CA . SER A 1 126 ? 15.844 -12.182 -31.939 1.00 95.69 126 SER A CA 1
ATOM 1015 C C . SER A 1 126 ? 15.260 -13.160 -30.912 1.00 95.69 126 SER A C 1
ATOM 1017 O O . SER A 1 126 ? 15.513 -14.363 -30.993 1.00 95.69 126 SER A O 1
ATOM 1019 N N . GLY A 1 127 ? 14.440 -12.664 -29.982 1.00 95.06 127 GLY A N 1
ATOM 1020 C CA . GLY A 1 127 ? 13.872 -13.415 -28.865 1.00 95.06 127 GLY A CA 1
ATOM 1021 C C . GLY A 1 127 ? 14.690 -13.317 -27.574 1.00 95.06 127 GLY A C 1
ATOM 1022 O O . GLY A 1 127 ? 14.365 -14.014 -26.608 1.00 95.06 127 GLY A O 1
ATOM 1023 N N . ASP A 1 128 ? 15.715 -12.466 -27.541 1.00 96.44 128 ASP A N 1
ATOM 1024 C CA . ASP A 1 128 ? 16.499 -12.175 -26.349 1.00 96.44 128 ASP A CA 1
ATOM 1025 C C . ASP A 1 128 ? 15.648 -11.423 -25.325 1.00 96.44 128 ASP A C 1
ATOM 1027 O O . ASP A 1 128 ? 14.723 -10.682 -25.662 1.00 96.44 128 ASP A O 1
ATOM 1031 N N . VAL A 1 129 ? 15.940 -11.649 -24.043 1.00 97.38 129 VAL A N 1
ATOM 1032 C CA . VAL A 1 129 ? 15.120 -11.156 -22.934 1.00 97.38 129 VAL A CA 1
ATOM 1033 C C . VAL A 1 129 ? 15.952 -10.320 -21.977 1.00 97.38 129 VAL A C 1
ATOM 1035 O O . VAL A 1 129 ? 16.926 -10.810 -21.400 1.00 97.38 129 VAL A O 1
ATOM 1038 N N . LEU A 1 130 ? 15.466 -9.111 -21.710 1.00 98.06 130 LEU A N 1
ATOM 1039 C CA . LEU A 1 130 ? 15.911 -8.270 -20.608 1.00 98.06 130 LEU A CA 1
ATOM 1040 C C . LEU A 1 130 ? 14.783 -8.063 -19.594 1.00 98.06 130 LEU A C 1
ATOM 1042 O O . LEU A 1 130 ? 13.590 -8.092 -19.913 1.00 98.06 130 LEU A O 1
ATOM 1046 N N . LEU A 1 131 ? 15.180 -7.866 -18.344 1.00 98.12 131 LEU A N 1
ATOM 1047 C CA . LEU A 1 131 ? 14.321 -7.507 -17.230 1.00 98.12 131 LEU A CA 1
ATOM 1048 C C . LEU A 1 131 ? 14.601 -6.058 -16.854 1.00 98.12 131 LEU A C 1
ATOM 1050 O O . LEU A 1 131 ? 15.733 -5.710 -16.529 1.00 98.12 131 LEU A O 1
ATOM 1054 N N . LEU A 1 132 ? 13.561 -5.232 -16.862 1.00 98.12 132 LEU A N 1
ATOM 1055 C CA . LEU A 1 132 ? 13.582 -3.922 -16.226 1.00 98.12 132 LEU A CA 1
ATOM 1056 C C . LEU A 1 132 ? 13.089 -4.091 -14.793 1.00 98.12 132 LEU A C 1
ATOM 1058 O O . LEU A 1 132 ? 11.924 -4.423 -14.598 1.00 98.12 132 LEU A O 1
ATOM 1062 N N . ILE A 1 133 ? 13.955 -3.879 -13.811 1.00 98.00 133 ILE A N 1
ATOM 1063 C CA . ILE A 1 133 ? 13.714 -4.160 -12.394 1.00 98.00 133 ILE A CA 1
ATOM 1064 C C . ILE A 1 133 ? 13.771 -2.850 -11.609 1.00 98.00 133 ILE A C 1
ATOM 1066 O O . ILE A 1 133 ? 14.702 -2.064 -11.777 1.00 98.00 133 ILE A O 1
ATOM 1070 N N . TYR A 1 134 ? 12.789 -2.615 -10.748 1.00 98.12 134 TYR A N 1
ATOM 1071 C CA . TYR A 1 134 ? 12.818 -1.540 -9.767 1.00 98.12 134 TYR A CA 1
ATOM 1072 C C . TYR A 1 134 ? 13.608 -1.984 -8.532 1.00 98.12 134 TYR A C 1
ATOM 1074 O O . TYR A 1 134 ? 13.252 -2.981 -7.905 1.00 98.12 134 TYR A O 1
ATOM 1082 N N . ASP A 1 135 ? 14.664 -1.241 -8.213 1.00 93.69 135 ASP A N 1
ATOM 1083 C CA . ASP A 1 135 ? 15.560 -1.448 -7.070 1.00 93.69 135 ASP A CA 1
ATOM 1084 C C . ASP A 1 135 ? 15.682 -0.109 -6.337 1.00 93.69 135 ASP A C 1
ATOM 1086 O O . ASP A 1 135 ? 16.510 0.733 -6.692 1.00 93.69 135 ASP A O 1
ATOM 1090 N N . ASN A 1 136 ? 14.748 0.161 -5.424 1.00 92.81 136 ASN A N 1
ATOM 1091 C CA . ASN A 1 136 ? 14.440 1.505 -4.926 1.00 92.81 136 ASN A CA 1
ATOM 1092 C C . ASN A 1 136 ? 15.696 2.280 -4.460 1.00 92.81 136 ASN A C 1
ATOM 1094 O O . ASN A 1 136 ? 16.406 1.808 -3.568 1.00 92.81 136 ASN A O 1
ATOM 1098 N N . PRO A 1 137 ? 15.965 3.506 -4.966 1.00 94.38 137 PRO A N 1
ATOM 1099 C CA . PRO A 1 137 ? 15.130 4.336 -5.854 1.00 94.38 137 PRO A CA 1
ATOM 1100 C C . PRO A 1 137 ? 15.512 4.249 -7.346 1.00 94.38 137 PRO A C 1
ATOM 1102 O O . PRO A 1 137 ? 15.183 5.132 -8.137 1.00 94.38 137 PRO A O 1
ATOM 1105 N N . MET A 1 138 ? 16.283 3.239 -7.730 1.00 97.44 138 MET A N 1
ATOM 1106 C CA . MET A 1 138 ? 16.878 3.075 -9.052 1.00 97.44 138 MET A CA 1
ATOM 1107 C C . MET A 1 138 ? 16.109 2.056 -9.904 1.00 97.44 138 MET A C 1
ATOM 1109 O O . MET A 1 138 ? 15.214 1.344 -9.450 1.00 97.44 138 MET A O 1
ATOM 1113 N N . TRP A 1 139 ? 16.472 2.003 -11.181 1.00 98.31 139 TRP A N 1
ATOM 1114 C CA . TRP A 1 139 ? 15.964 1.052 -12.158 1.00 98.31 139 TRP A CA 1
ATOM 1115 C C . TRP A 1 139 ? 17.126 0.326 -12.810 1.00 98.31 139 TRP A C 1
ATOM 1117 O O . TRP A 1 139 ? 18.011 0.963 -13.374 1.00 98.31 139 TRP A O 1
ATOM 1127 N N . SER A 1 140 ? 17.106 -0.994 -12.765 1.00 98.25 140 SER A N 1
ATOM 1128 C CA . SER A 1 140 ? 18.152 -1.840 -13.324 1.00 98.25 140 SER A CA 1
ATOM 1129 C C . SER A 1 140 ? 17.632 -2.565 -14.555 1.00 98.25 140 SER A C 1
ATOM 1131 O O . SER A 1 140 ? 16.523 -3.094 -14.548 1.00 98.25 140 SER A O 1
ATOM 1133 N N . VAL A 1 141 ? 18.433 -2.608 -15.612 1.00 98.31 141 VAL A N 1
ATOM 1134 C CA . VAL A 1 141 ? 18.218 -3.494 -16.756 1.00 98.31 141 VAL A CA 1
ATOM 1135 C C . VAL A 1 141 ? 19.156 -4.677 -16.595 1.00 98.31 141 VAL A C 1
ATOM 1137 O O . VAL A 1 141 ? 20.359 -4.488 -16.412 1.00 98.31 141 VAL A O 1
ATOM 1140 N N . ALA A 1 142 ? 18.611 -5.888 -16.614 1.00 98.06 142 ALA A N 1
ATOM 1141 C CA . ALA A 1 142 ? 19.355 -7.107 -16.339 1.00 98.06 142 ALA A CA 1
ATOM 1142 C C . ALA A 1 142 ? 18.970 -8.245 -17.285 1.00 98.06 142 ALA A C 1
ATOM 1144 O O . ALA A 1 142 ? 17.832 -8.345 -17.739 1.00 98.06 142 ALA A O 1
ATOM 1145 N N . LEU A 1 143 ? 19.905 -9.153 -17.525 1.00 96.75 143 LEU A N 1
ATOM 1146 C CA . LEU A 1 143 ? 19.642 -10.444 -18.151 1.00 96.75 143 LEU A CA 1
ATOM 1147 C C . LEU A 1 143 ? 18.828 -11.352 -17.216 1.00 96.75 143 LEU A C 1
ATOM 1149 O O . LEU A 1 143 ? 18.822 -11.186 -15.995 1.00 96.75 143 LEU A O 1
ATOM 1153 N N . MET A 1 144 ? 18.212 -12.401 -17.774 1.00 92.88 144 MET A N 1
ATOM 1154 C CA . MET A 1 144 ? 17.464 -13.398 -16.987 1.00 92.88 144 MET A CA 1
ATOM 1155 C C . MET A 1 144 ? 18.304 -14.124 -15.921 1.00 92.88 144 MET A C 1
ATOM 1157 O O . MET A 1 144 ? 17.748 -14.670 -14.972 1.00 92.88 144 MET A O 1
ATOM 1161 N N . ASN A 1 145 ? 19.632 -14.149 -16.066 1.00 94.38 145 ASN A N 1
ATOM 1162 C CA . ASN A 1 145 ? 20.551 -14.729 -15.082 1.00 94.38 145 ASN A CA 1
ATOM 1163 C C . ASN A 1 145 ? 20.950 -13.744 -13.960 1.00 94.38 145 ASN A C 1
ATOM 1165 O O . ASN A 1 145 ? 21.765 -14.101 -13.112 1.00 94.38 145 ASN A O 1
ATOM 1169 N N . GLY A 1 146 ? 20.406 -12.523 -13.959 1.00 93.88 146 GLY A N 1
ATOM 1170 C CA . GLY A 1 146 ? 20.680 -11.482 -12.967 1.00 93.88 146 GLY A CA 1
ATOM 1171 C C . GLY A 1 146 ? 21.902 -10.606 -13.2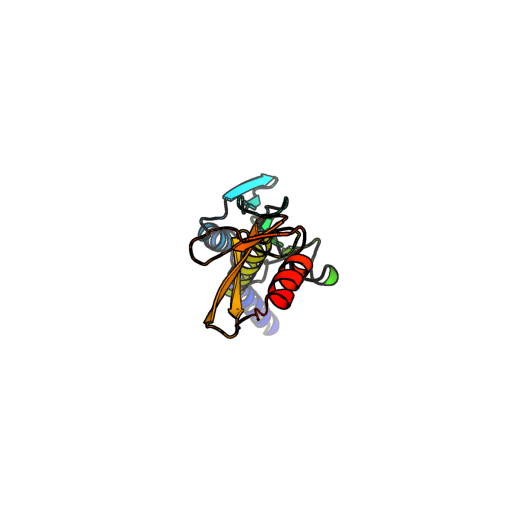59 1.00 93.88 146 GLY A C 1
ATOM 1172 O O . GLY A 1 146 ? 22.191 -9.712 -12.467 1.00 93.88 146 GLY A O 1
ATOM 1173 N N . GLN A 1 147 ? 22.623 -10.818 -14.366 1.00 97.38 147 GLN A N 1
ATOM 1174 C CA . GLN A 1 147 ? 23.695 -9.905 -14.772 1.00 97.38 147 GLN A CA 1
ATOM 1175 C C . GLN A 1 147 ? 23.102 -8.545 -15.167 1.00 97.38 147 GLN A C 1
ATOM 1177 O O . GLN A 1 147 ? 22.211 -8.479 -16.009 1.00 97.38 147 GLN A O 1
ATOM 1182 N N . ILE A 1 148 ? 23.612 -7.472 -14.561 1.00 97.81 148 ILE A N 1
ATOM 1183 C CA . ILE A 1 148 ? 23.167 -6.097 -14.809 1.00 97.81 148 ILE A CA 1
ATOM 1184 C C . ILE A 1 148 ? 23.842 -5.542 -16.069 1.00 97.81 148 ILE A C 1
ATOM 1186 O O . ILE A 1 148 ? 25.068 -5.520 -16.149 1.00 97.81 148 ILE A O 1
ATOM 1190 N N . GLU A 1 149 ? 23.036 -5.052 -17.008 1.00 97.06 149 GLU A N 1
ATOM 1191 C CA . GLU A 1 149 ? 23.461 -4.332 -18.218 1.00 97.06 149 GLU A CA 1
ATOM 1192 C C . GLU A 1 149 ? 23.511 -2.815 -17.979 1.00 97.06 149 GLU A C 1
ATOM 1194 O O . GLU A 1 149 ? 24.394 -2.118 -18.477 1.00 97.06 149 GLU A O 1
ATOM 1199 N N . GLY A 1 150 ? 22.602 -2.284 -17.154 1.00 97.69 150 GLY A N 1
ATOM 1200 C CA . GLY A 1 150 ? 22.562 -0.855 -16.851 1.00 97.69 150 GLY A CA 1
ATOM 1201 C C . GLY A 1 150 ? 21.765 -0.512 -15.598 1.00 97.69 150 GLY A C 1
ATOM 1202 O O . GLY A 1 150 ? 20.862 -1.245 -15.205 1.00 97.69 150 GLY A O 1
ATOM 1203 N N . ILE A 1 151 ? 22.099 0.624 -14.980 1.00 98.38 151 ILE A N 1
ATOM 1204 C CA . ILE A 1 151 ? 21.400 1.180 -13.813 1.00 98.38 151 ILE A CA 1
ATOM 1205 C C . ILE A 1 151 ? 21.038 2.637 -14.105 1.00 98.38 151 ILE A C 1
ATOM 1207 O O . ILE A 1 151 ? 21.883 3.440 -14.505 1.00 98.38 151 ILE A O 1
ATOM 1211 N N . PHE A 1 152 ? 19.783 2.995 -13.861 1.00 98.25 152 PHE A N 1
ATOM 1212 C CA . PHE A 1 152 ? 19.171 4.256 -14.254 1.00 98.25 152 PHE A CA 1
ATOM 1213 C C . PHE A 1 152 ? 18.436 4.892 -13.077 1.00 98.25 152 PHE A C 1
ATOM 1215 O O . PHE A 1 152 ? 17.836 4.213 -12.250 1.00 98.25 152 PHE A O 1
ATOM 1222 N N . LYS A 1 153 ? 18.459 6.226 -13.005 1.00 97.12 153 LYS A N 1
ATOM 1223 C CA . LYS A 1 153 ? 17.774 6.979 -11.938 1.00 97.12 153 LYS A CA 1
ATOM 1224 C C . LYS A 1 153 ? 16.257 7.019 -12.094 1.00 97.12 153 LYS A C 1
ATOM 1226 O O . LYS A 1 153 ? 15.558 7.311 -11.135 1.00 97.12 153 LYS A O 1
ATOM 1231 N N . THR A 1 154 ? 15.753 6.824 -13.307 1.00 96.62 154 THR A N 1
ATOM 1232 C CA . THR A 1 154 ? 14.324 6.907 -13.605 1.00 96.62 154 THR A CA 1
ATOM 1233 C C . THR A 1 154 ? 13.923 5.761 -14.515 1.00 96.62 154 THR A C 1
ATOM 1235 O O . THR A 1 154 ? 14.716 5.311 -15.348 1.00 96.62 154 THR A O 1
ATOM 1238 N N . ARG A 1 155 ? 12.663 5.332 -14.392 1.00 96.88 155 ARG A N 1
ATOM 1239 C CA . ARG A 1 155 ? 12.074 4.326 -15.279 1.00 96.88 155 ARG A CA 1
ATOM 1240 C C . ARG A 1 155 ? 12.182 4.750 -16.741 1.00 96.88 155 ARG A C 1
ATOM 1242 O O . ARG A 1 155 ? 12.553 3.944 -17.581 1.00 96.88 155 ARG A O 1
ATOM 1249 N N . ASP A 1 156 ? 11.903 6.019 -17.030 1.00 97.56 156 ASP A N 1
ATOM 1250 C CA . ASP A 1 156 ? 11.912 6.550 -18.396 1.00 97.56 156 ASP A CA 1
ATOM 1251 C C . ASP A 1 156 ? 13.297 6.476 -19.045 1.00 97.56 156 ASP A C 1
ATOM 1253 O O . ASP A 1 156 ? 13.395 6.160 -20.226 1.00 97.56 156 ASP A O 1
ATOM 1257 N N . ALA A 1 157 ? 14.373 6.703 -18.282 1.00 98.19 157 ALA A N 1
ATOM 1258 C CA . ALA A 1 157 ? 15.732 6.560 -18.799 1.00 98.19 157 ALA A CA 1
ATOM 1259 C C . ALA A 1 157 ? 16.070 5.093 -19.118 1.00 98.19 157 ALA A C 1
ATOM 1261 O O . ALA A 1 157 ? 16.646 4.816 -20.168 1.00 98.19 157 ALA A O 1
ATOM 1262 N N . ALA A 1 158 ? 15.668 4.157 -18.253 1.00 98.12 158 ALA A N 1
ATOM 1263 C CA . ALA A 1 158 ? 15.860 2.728 -18.493 1.00 98.12 158 ALA A CA 1
ATOM 1264 C C . ALA A 1 158 ? 15.042 2.224 -19.694 1.00 98.12 158 ALA A C 1
ATOM 1266 O O . ALA A 1 158 ? 15.533 1.449 -20.509 1.00 98.12 158 ALA A O 1
ATOM 1267 N N . VAL A 1 159 ? 13.801 2.700 -19.833 1.00 98.12 159 VAL A N 1
ATOM 1268 C CA . VAL A 1 159 ? 12.942 2.420 -20.991 1.00 98.12 159 VAL A CA 1
ATOM 1269 C C . VAL A 1 159 ? 13.525 3.020 -22.269 1.00 98.12 159 VAL A C 1
ATOM 1271 O O . VAL A 1 159 ? 13.474 2.372 -23.308 1.00 98.12 159 VAL A O 1
ATOM 1274 N N . GLY A 1 160 ? 14.095 4.227 -22.207 1.00 98.19 160 GLY A N 1
ATOM 1275 C CA . GLY A 1 160 ? 14.819 4.835 -23.325 1.00 98.19 160 GLY A CA 1
ATOM 1276 C C . GLY A 1 160 ? 15.942 3.930 -23.824 1.00 98.19 160 GLY A C 1
ATOM 1277 O O . GLY A 1 160 ? 15.950 3.578 -24.996 1.00 98.19 160 GLY A O 1
ATOM 1278 N N . TYR A 1 161 ? 16.796 3.459 -22.910 1.00 98.19 161 TYR A N 1
ATOM 1279 C CA . TYR A 1 161 ? 17.849 2.491 -23.225 1.00 98.19 161 TYR A CA 1
ATOM 1280 C C . TYR A 1 161 ? 17.301 1.210 -23.875 1.00 98.19 161 TYR A C 1
ATOM 1282 O O . TYR A 1 161 ? 17.785 0.805 -24.924 1.00 98.19 161 TYR A O 1
ATOM 1290 N N . LEU A 1 162 ? 16.252 0.602 -23.310 1.00 98.44 162 LEU A N 1
ATOM 1291 C CA . LEU A 1 162 ? 15.653 -0.618 -23.871 1.00 98.44 162 LEU A CA 1
ATOM 1292 C C . LEU A 1 162 ? 15.121 -0.412 -25.294 1.00 98.44 162 LEU A C 1
ATOM 1294 O O . LEU A 1 162 ? 15.334 -1.260 -26.156 1.00 98.44 162 LEU A O 1
ATOM 1298 N N . ASN A 1 163 ? 14.456 0.715 -25.550 1.00 98.00 163 ASN A N 1
ATOM 1299 C CA . ASN A 1 163 ? 13.952 1.034 -26.884 1.00 98.00 163 ASN A CA 1
ATOM 1300 C C . ASN A 1 163 ? 15.091 1.289 -27.884 1.00 98.00 163 ASN A C 1
ATOM 1302 O O . ASN A 1 163 ? 14.995 0.836 -29.023 1.00 98.00 163 ASN A O 1
ATOM 1306 N N . ASP A 1 164 ? 16.150 1.994 -27.470 1.00 97.94 164 ASP A N 1
ATOM 1307 C CA . ASP A 1 164 ? 17.320 2.273 -28.313 1.00 97.94 164 ASP A CA 1
ATOM 1308 C C . ASP A 1 164 ? 18.055 0.975 -28.704 1.00 97.94 164 ASP A C 1
ATOM 1310 O O . ASP A 1 164 ? 18.522 0.849 -29.835 1.00 97.94 164 ASP A O 1
ATOM 1314 N N . GLU A 1 165 ? 18.066 -0.023 -27.813 1.00 96.94 165 GLU A N 1
ATOM 1315 C CA . GLU A 1 165 ? 18.593 -1.377 -28.055 1.00 96.94 165 GLU A CA 1
ATOM 1316 C C . GLU A 1 165 ? 17.603 -2.299 -28.804 1.00 96.94 165 GLU A C 1
ATOM 1318 O O . GLU A 1 165 ? 17.890 -3.468 -29.053 1.00 96.94 165 GLU A O 1
ATOM 1323 N N . GLY A 1 166 ? 16.424 -1.798 -29.192 1.00 97.62 166 GLY A N 1
ATOM 1324 C CA . GLY A 1 166 ? 15.442 -2.545 -29.985 1.00 97.62 166 GLY A CA 1
ATOM 1325 C C . GLY A 1 166 ? 14.563 -3.520 -29.194 1.00 97.62 166 GLY A C 1
ATOM 1326 O O . GLY A 1 166 ? 13.862 -4.339 -29.796 1.00 97.62 166 GLY A O 1
ATOM 1327 N N . PHE A 1 167 ? 14.554 -3.430 -27.864 1.00 98.12 167 PHE A N 1
ATOM 1328 C CA . PHE A 1 167 ? 13.660 -4.206 -27.014 1.00 98.12 167 PHE A CA 1
ATOM 1329 C C . PHE A 1 167 ? 12.287 -3.543 -26.895 1.00 98.12 167 PHE A C 1
ATOM 1331 O O . PHE A 1 167 ? 12.146 -2.322 -26.858 1.00 98.12 167 PHE A O 1
ATOM 1338 N N . SER A 1 168 ? 11.253 -4.366 -26.747 1.00 96.50 168 SER A N 1
ATOM 1339 C CA . SER A 1 168 ? 9.882 -3.913 -26.521 1.00 96.50 168 SER A CA 1
ATOM 1340 C C . SER A 1 168 ? 9.230 -4.657 -25.362 1.00 96.50 168 SER A C 1
ATOM 1342 O O . SER A 1 168 ? 9.525 -5.825 -25.095 1.00 96.50 168 SER A O 1
ATOM 1344 N N . ARG A 1 169 ? 8.340 -3.970 -24.640 1.00 94.44 169 ARG A N 1
ATOM 1345 C CA . ARG A 1 169 ? 7.639 -4.554 -23.498 1.00 94.44 169 ARG A CA 1
ATOM 1346 C C . ARG A 1 169 ? 6.657 -5.619 -23.972 1.00 94.44 169 ARG A C 1
ATOM 1348 O O . ARG A 1 169 ? 5.789 -5.347 -24.800 1.00 94.44 169 ARG A O 1
ATOM 1355 N N . THR A 1 170 ? 6.734 -6.798 -23.371 1.00 85.19 170 THR A N 1
ATOM 1356 C CA . THR A 1 170 ? 5.689 -7.817 -23.511 1.00 85.19 170 THR A CA 1
ATOM 1357 C C . THR A 1 170 ? 4.630 -7.623 -22.428 1.00 85.19 170 THR A C 1
ATOM 1359 O O . THR A 1 170 ? 4.986 -7.413 -21.265 1.00 85.19 170 THR A O 1
ATOM 1362 N N . ASN A 1 171 ? 3.352 -7.653 -22.821 1.00 58.84 171 ASN A N 1
ATOM 1363 C CA . ASN A 1 171 ? 2.214 -7.659 -21.892 1.00 58.84 171 ASN A CA 1
ATOM 1364 C C . ASN A 1 171 ? 2.128 -8.975 -21.118 1.00 58.84 171 ASN A C 1
ATOM 1366 O O . ASN A 1 171 ? 2.422 -10.028 -21.729 1.00 58.84 171 ASN A O 1
#

Secondary structure (DSSP, 8-state):
--HHHHHHHHHHHHHHHHSPPHHHHHHHHHT-TTEEEEEETTTEEEEEETT-SSS--EEEEEE-TTS--EEE-TTS-GGGSBTTEEE-TT--HHHHHHHHHHHHHHHTB-TTS-BTT-EEEEE-TT--EEEEEEETTEEEEEETTS-EEEEESSHHHHHHHHHHTT-EE--

Sequence (171 aa):
MNRTSAKTENMNRELKEMTLSFEEKKAIFDDYEELTAVPVSMNRINYHFNASAVEHKIVVRFLHPNGNAFIYAGYLPKEETEKGYISVLESDEGTIRFLLEKAIAFLKKTADGYVEGHSEKWVDASGDVLLLIYDNPMWSVALMNGQIEGIFKTRDAAVGYLNDEGFSRTN

pLDDT: mean 93.34, std 10.24, range [54.66, 98.88]

Foldseek 3Di:
DDPVVVVVVVVVVVQVVQFDFLVRLVVLLVVPVQWDWDADPQRFTWTFNPLFLDPGTTQWAGSHRLRKIWGAQLVDDPVVADVRTDICRSPGSVVSVVSSVNSNVQRCAHPVRDHAQDWFWKAAPVGFIWIFTCHVPKTFIAHPVRHTPDIGRDPVVVVVVCVVVRIDTDD

Organism: NCBI:txid640938